Protein AF-A0A315Z750-F1 (afdb_monomer_lite)

Radius of gyration: 16.14 Å; chains: 1; bounding box: 36×29×49 Å

pLDDT: mean 88.51, std 13.02, range [38.38, 98.06]

Secondary structure (DSSP, 8-state):
---PPPPPTTPPPPTTSHHHHHHHHHHHHHHHHHHH---HHHHHHHHHHHHHHHHHTT-HHHHHHHHHHT-PPBTTB-----HHHHHHHHHHHHHHHHHHHHHHHHHHHHHHHHH--

Foldseek 3Di:
DPPDDDADQLAADDAQDPVLVVLLVQLVVLLVVLVPDDDLQSLLVSLQSNLSSCSNLVNNVLSVLSNVLQPDQDVNGGPDNDPVSSVVSSVSSVVVSVVSVVSNVVVNVVVVVVVVD

Sequence (117 aa):
MNRQRKNYPGDLRIAGTKDYGLILGNLMNYRNQLIRETDEQKVGDLFLKVSEKLKELGFQRASDATKRKAGRRKLGKFQDITLKKKEEVIDSAAKYWHQGKEKHELAKKSLKEAVSK

Structure (mmCIF, N/CA/C/O backbone):
data_AF-A0A315Z750-F1
#
_entry.id   AF-A0A315Z750-F1
#
loop_
_atom_site.group_PDB
_atom_site.id
_atom_site.type_symbol
_atom_site.label_atom_id
_atom_site.label_alt_id
_atom_site.label_comp_id
_atom_site.label_asym_id
_atom_site.label_entity_id
_atom_site.label_seq_id
_atom_site.pdbx_PDB_ins_code
_atom_site.Cartn_x
_atom_site.Cartn_y
_atom_site.Cartn_z
_atom_site.occupancy
_atom_site.B_iso_or_equiv
_atom_site.auth_seq_id
_atom_site.auth_comp_id
_atom_site.auth_asym_id
_atom_site.auth_atom_id
_atom_site.pdbx_PDB_model_num
ATOM 1 N N . MET A 1 1 ? 2.463 -19.643 -30.781 1.00 38.38 1 MET A N 1
ATOM 2 C CA . MET A 1 1 ? 1.600 -18.658 -30.082 1.00 38.38 1 MET A CA 1
ATOM 3 C C . MET A 1 1 ? 1.603 -18.956 -28.586 1.00 38.38 1 MET A C 1
ATOM 5 O O . MET A 1 1 ? 0.850 -19.814 -28.144 1.00 38.38 1 MET A O 1
ATOM 9 N N . ASN A 1 2 ? 2.447 -18.283 -27.799 1.00 40.53 2 ASN A N 1
ATOM 10 C CA . ASN A 1 2 ? 2.346 -18.361 -26.339 1.00 40.53 2 ASN A CA 1
ATOM 11 C C . ASN A 1 2 ? 1.198 -17.450 -25.894 1.00 40.53 2 ASN A C 1
ATOM 13 O O . ASN A 1 2 ? 1.336 -16.228 -25.906 1.00 40.53 2 ASN A O 1
ATOM 17 N N . ARG A 1 3 ? 0.047 -18.033 -25.539 1.00 47.16 3 ARG A N 1
ATOM 18 C CA . ARG A 1 3 ? -1.027 -17.297 -24.859 1.00 47.16 3 ARG A CA 1
ATOM 19 C C . ARG A 1 3 ? -0.455 -16.790 -23.533 1.00 47.16 3 ARG A C 1
ATOM 21 O O . ARG A 1 3 ? -0.243 -17.586 -22.620 1.00 47.16 3 ARG A O 1
ATOM 28 N N . GLN A 1 4 ? -0.163 -15.490 -23.445 1.00 53.16 4 GLN A N 1
ATOM 29 C CA . GLN A 1 4 ? 0.193 -14.844 -22.181 1.00 53.16 4 GLN A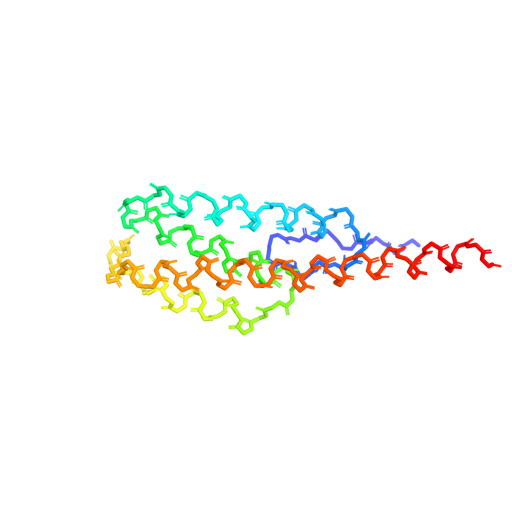 CA 1
ATOM 30 C C . GLN A 1 4 ? -0.899 -15.191 -21.160 1.00 53.16 4 GLN A C 1
ATOM 32 O O . GLN A 1 4 ? -2.086 -14.995 -21.432 1.00 53.16 4 GLN A O 1
ATOM 37 N N . ARG A 1 5 ? -0.515 -15.797 -20.028 1.00 54.91 5 ARG A N 1
ATOM 38 C CA . ARG A 1 5 ? -1.462 -16.142 -18.958 1.00 54.91 5 ARG A CA 1
ATOM 39 C C . ARG A 1 5 ? -2.225 -14.875 -18.559 1.00 54.91 5 ARG A C 1
ATOM 41 O O . ARG A 1 5 ? -1.626 -13.811 -18.429 1.00 54.91 5 ARG A O 1
ATOM 48 N N . LYS A 1 6 ? -3.546 -14.986 -18.380 1.00 61.47 6 LYS A N 1
ATOM 49 C CA . LYS A 1 6 ? -4.345 -13.896 -17.805 1.00 61.47 6 LYS A CA 1
ATOM 50 C C . LYS A 1 6 ? -3.817 -13.634 -16.392 1.00 61.47 6 LYS A C 1
ATOM 52 O O . LYS A 1 6 ? -3.777 -14.564 -15.596 1.00 61.47 6 LYS A O 1
ATOM 57 N N . ASN A 1 7 ? -3.403 -12.403 -16.108 1.00 64.69 7 ASN A N 1
ATOM 58 C CA . ASN A 1 7 ? -2.964 -12.011 -14.771 1.00 64.69 7 ASN A CA 1
ATOM 59 C C . ASN A 1 7 ? -4.189 -11.834 -13.860 1.00 64.69 7 ASN A C 1
ATOM 61 O O . ASN A 1 7 ? -5.003 -10.932 -14.091 1.00 64.69 7 ASN A O 1
ATOM 65 N N . TYR A 1 8 ? -4.303 -12.650 -12.819 1.00 64.62 8 TYR A N 1
ATOM 66 C CA . TYR A 1 8 ? -5.366 -12.579 -11.821 1.00 64.62 8 TYR A CA 1
ATOM 67 C C . TYR A 1 8 ? -5.069 -11.502 -10.754 1.00 64.62 8 TYR A C 1
ATOM 69 O O . TYR A 1 8 ? -3.936 -11.015 -10.640 1.00 64.62 8 TYR A O 1
ATOM 77 N N . PRO A 1 9 ? -6.082 -11.042 -9.994 1.00 65.44 9 PRO A N 1
ATOM 78 C CA . PRO A 1 9 ? -5.857 -10.182 -8.831 1.00 65.44 9 PRO A CA 1
ATOM 79 C C . PRO A 1 9 ? -4.874 -10.831 -7.845 1.00 65.44 9 PRO A C 1
ATOM 81 O O . PRO A 1 9 ? -4.961 -12.028 -7.574 1.00 65.44 9 PRO A O 1
ATOM 84 N N . GLY A 1 10 ? -3.911 -10.060 -7.346 1.00 65.69 10 GLY A N 1
ATOM 85 C CA . GLY A 1 10 ? -2.842 -10.550 -6.473 1.00 65.69 10 GLY A CA 1
ATOM 86 C C . GLY A 1 10 ? -1.620 -11.145 -7.186 1.00 65.69 10 GLY A C 1
ATOM 87 O O . GLY A 1 10 ? -0.632 -11.442 -6.504 1.00 65.69 10 GLY A O 1
ATOM 88 N N . ASP A 1 11 ? -1.652 -11.295 -8.516 1.00 79.38 11 ASP A N 1
ATOM 89 C CA . ASP A 1 11 ? -0.499 -11.750 -9.300 1.00 79.38 11 ASP A CA 1
ATOM 90 C C . ASP A 1 11 ? 0.551 -10.649 -9.462 1.00 79.38 11 ASP A C 1
ATOM 92 O O . ASP A 1 11 ? 0.238 -9.469 -9.656 1.00 79.38 11 ASP A O 1
ATOM 96 N N . LEU A 1 12 ? 1.818 -11.066 -9.436 1.00 84.06 12 LEU A N 1
ATOM 97 C CA . LEU A 1 12 ? 2.957 -10.184 -9.648 1.00 84.06 12 LEU A CA 1
ATOM 98 C C . LEU A 1 12 ? 2.877 -9.529 -11.033 1.00 84.06 12 LEU A C 1
ATOM 100 O O . LEU A 1 12 ? 2.789 -10.203 -12.059 1.00 84.06 12 LEU A O 1
ATOM 104 N N . ARG A 1 13 ? 2.951 -8.201 -11.066 1.00 87.31 13 ARG A N 1
ATOM 105 C CA . ARG A 1 13 ? 2.944 -7.401 -12.287 1.00 87.31 13 ARG A CA 1
ATOM 106 C C . ARG A 1 13 ? 4.363 -7.073 -12.712 1.00 87.31 13 ARG A C 1
ATOM 108 O O . ARG A 1 13 ? 5.250 -6.828 -11.898 1.00 87.31 13 ARG A O 1
ATOM 115 N N . ILE A 1 14 ? 4.554 -7.019 -14.022 1.00 88.31 14 ILE A N 1
ATOM 116 C CA . ILE A 1 14 ? 5.853 -6.745 -14.631 1.00 88.31 14 ILE A CA 1
ATOM 117 C C . ILE A 1 14 ? 6.040 -5.231 -14.736 1.00 88.31 14 ILE A C 1
ATOM 119 O O . ILE A 1 14 ? 5.200 -4.536 -15.314 1.00 88.31 14 ILE A O 1
ATOM 123 N N . ALA A 1 15 ? 7.140 -4.714 -14.189 1.00 90.75 15 ALA A N 1
ATOM 124 C CA . ALA A 1 15 ? 7.495 -3.302 -14.305 1.00 90.75 15 ALA A CA 1
ATOM 125 C C . ALA A 1 15 ? 7.587 -2.862 -15.780 1.00 90.75 15 ALA A C 1
ATOM 127 O O . ALA A 1 15 ? 7.880 -3.653 -16.670 1.00 90.75 15 ALA A O 1
ATOM 128 N N . GLY A 1 16 ? 7.286 -1.593 -16.050 1.00 87.25 16 GLY A N 1
ATOM 129 C CA . GLY A 1 16 ? 7.220 -1.044 -17.408 1.00 87.25 16 GLY A CA 1
ATOM 130 C C . GLY A 1 16 ? 5.916 -1.300 -18.176 1.00 87.25 16 GLY A C 1
ATOM 131 O O . GLY A 1 16 ? 5.650 -0.614 -19.160 1.00 87.25 16 GLY A O 1
ATOM 132 N N . THR A 1 17 ? 5.050 -2.204 -17.707 1.00 89.94 17 THR A N 1
ATOM 133 C CA . THR A 1 17 ? 3.741 -2.472 -18.334 1.00 89.94 17 THR A CA 1
ATOM 134 C C . THR A 1 17 ? 2.640 -1.514 -17.864 1.00 89.94 17 THR A C 1
ATOM 136 O O . THR A 1 17 ? 2.692 -0.979 -16.753 1.00 89.94 17 THR A O 1
ATOM 139 N N . LYS A 1 18 ? 1.591 -1.332 -18.681 1.00 88.94 18 LYS A N 1
ATOM 140 C CA . LYS A 1 18 ? 0.409 -0.522 -18.321 1.00 88.94 18 LYS A CA 1
ATOM 141 C C . LYS A 1 18 ? -0.255 -1.011 -17.027 1.00 88.94 18 LYS A C 1
ATOM 143 O O . LYS A 1 18 ? -0.593 -0.192 -16.176 1.00 88.94 18 LYS A O 1
ATOM 148 N N . ASP A 1 19 ? -0.379 -2.327 -16.864 1.00 90.00 19 ASP A N 1
ATOM 149 C CA . ASP A 1 19 ? -0.946 -2.955 -15.666 1.00 90.00 19 ASP A CA 1
ATOM 150 C C . ASP A 1 19 ? -0.201 -2.539 -14.398 1.00 90.00 19 ASP A C 1
ATOM 152 O O . ASP A 1 19 ? -0.821 -2.149 -13.414 1.00 90.00 19 ASP A O 1
ATOM 156 N N . TYR A 1 20 ? 1.133 -2.561 -14.423 1.00 92.94 20 TYR A N 1
ATOM 157 C CA . TYR A 1 20 ? 1.941 -2.139 -13.279 1.00 92.94 20 TYR A CA 1
ATOM 158 C C . TYR A 1 20 ? 1.688 -0.668 -12.916 1.00 92.94 20 TYR A C 1
ATOM 160 O O . TYR A 1 20 ? 1.559 -0.327 -11.740 1.00 92.94 20 TYR A O 1
ATOM 168 N N . GLY A 1 21 ? 1.557 0.203 -13.923 1.00 92.62 21 GLY A N 1
ATOM 169 C CA . GLY A 1 21 ? 1.174 1.604 -13.723 1.00 92.62 21 GLY A CA 1
ATOM 170 C C . GLY A 1 21 ? -0.207 1.755 -13.076 1.00 92.62 21 GLY A C 1
ATOM 171 O O . GLY A 1 21 ? -0.375 2.571 -12.169 1.00 92.62 21 GLY A O 1
ATOM 172 N N . LEU A 1 22 ? -1.177 0.929 -13.479 1.00 94.62 22 LEU A N 1
ATOM 173 C CA . LEU A 1 22 ? -2.510 0.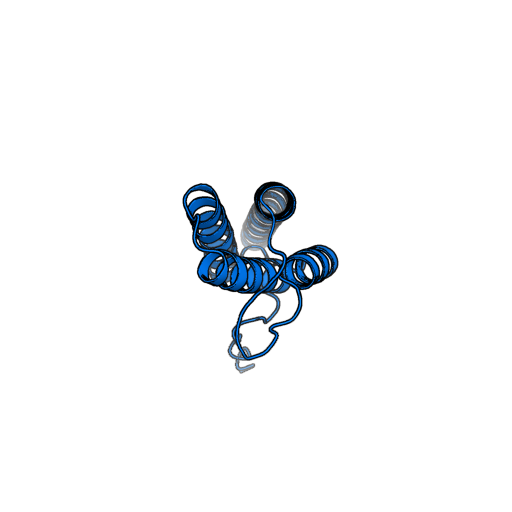899 -12.874 1.00 94.62 22 LEU A CA 1
ATOM 174 C C . LEU A 1 22 ? -2.459 0.465 -11.401 1.00 94.62 22 LEU A C 1
ATOM 176 O O . LEU A 1 22 ? -3.112 1.079 -10.558 1.00 94.62 22 LEU A O 1
ATOM 180 N N . ILE A 1 23 ? -1.655 -0.550 -11.070 1.00 95.31 23 ILE A N 1
ATOM 181 C CA . ILE A 1 23 ? -1.489 -1.015 -9.685 1.00 95.31 23 ILE A CA 1
ATOM 182 C C . ILE A 1 23 ? -0.862 0.071 -8.803 1.00 95.31 23 ILE A C 1
ATOM 184 O O . ILE A 1 23 ? -1.340 0.292 -7.689 1.00 95.31 23 ILE A O 1
ATOM 188 N N . LEU A 1 24 ? 0.133 0.811 -9.305 1.00 96.31 24 LEU A N 1
ATOM 189 C CA . LEU A 1 24 ? 0.678 1.983 -8.609 1.00 96.31 24 LEU A CA 1
ATOM 190 C C . LEU A 1 24 ? -0.393 3.054 -8.353 1.00 96.31 24 LEU A C 1
ATOM 192 O O . LEU A 1 24 ? -0.447 3.619 -7.260 1.00 96.31 24 LEU A O 1
ATOM 196 N N . GLY A 1 25 ? -1.253 3.329 -9.339 1.00 96.75 25 GLY A N 1
ATOM 197 C CA . GLY A 1 25 ? -2.368 4.267 -9.185 1.00 96.75 25 GLY A CA 1
ATOM 198 C C . GLY A 1 25 ? -3.361 3.822 -8.108 1.00 96.75 25 GLY A C 1
ATOM 199 O O . GLY A 1 25 ? -3.724 4.606 -7.230 1.00 96.75 25 GLY A O 1
ATOM 200 N N . ASN A 1 26 ? -3.736 2.542 -8.117 1.00 97.44 26 ASN A N 1
ATOM 201 C CA . ASN A 1 26 ? -4.635 1.960 -7.120 1.00 97.44 26 ASN A CA 1
ATOM 202 C C . ASN A 1 26 ? -4.043 2.001 -5.705 1.00 97.44 26 ASN A C 1
ATOM 204 O O . ASN A 1 26 ? -4.758 2.336 -4.762 1.00 97.44 26 ASN A O 1
ATOM 208 N N . LEU A 1 27 ? -2.742 1.722 -5.553 1.00 97.69 27 LEU A N 1
ATOM 209 C CA . LEU A 1 27 ? -2.051 1.815 -4.265 1.00 97.69 27 LEU A CA 1
ATOM 210 C C . LEU A 1 27 ? -2.192 3.220 -3.656 1.00 97.69 27 LEU A C 1
ATOM 212 O O . LEU A 1 27 ? -2.555 3.347 -2.485 1.00 97.69 27 LEU A O 1
ATOM 216 N N . MET A 1 28 ? -1.976 4.270 -4.453 1.00 97.69 28 MET A N 1
ATOM 217 C CA . MET A 1 28 ? -2.124 5.652 -3.980 1.00 97.69 28 MET A CA 1
ATOM 218 C C . MET A 1 28 ? -3.572 6.040 -3.714 1.00 97.69 28 MET A C 1
ATOM 220 O O . MET A 1 28 ? -3.838 6.758 -2.751 1.00 97.69 28 MET A O 1
ATOM 224 N N . ASN A 1 29 ? -4.514 5.545 -4.517 1.00 98.00 29 ASN A N 1
ATOM 225 C CA . ASN A 1 29 ? -5.934 5.766 -4.271 1.00 98.00 29 ASN A CA 1
ATOM 226 C C . ASN A 1 29 ? -6.341 5.213 -2.893 1.00 98.00 29 ASN A C 1
ATOM 228 O O . ASN A 1 29 ? -6.894 5.946 -2.074 1.00 98.00 29 ASN A O 1
ATOM 232 N N . TYR A 1 30 ? -5.985 3.964 -2.580 1.00 98.06 30 TYR A N 1
ATOM 233 C CA . TYR A 1 30 ? -6.299 3.374 -1.274 1.00 98.06 30 TYR A CA 1
ATOM 234 C C . TYR A 1 30 ? -5.560 4.055 -0.120 1.00 98.06 30 TYR A C 1
ATOM 236 O O . TYR A 1 30 ? -6.154 4.268 0.934 1.00 98.06 30 TYR A O 1
ATOM 244 N N . ARG A 1 31 ? -4.305 4.477 -0.316 1.00 97.19 31 ARG A N 1
ATOM 245 C CA . ARG A 1 31 ? -3.575 5.296 0.664 1.00 97.19 31 ARG A CA 1
ATOM 246 C C . ARG A 1 31 ? -4.294 6.618 0.954 1.00 97.19 31 ARG A C 1
ATOM 248 O O . ARG A 1 31 ? -4.376 7.033 2.106 1.00 97.19 31 ARG A O 1
ATOM 255 N N . ASN A 1 32 ? -4.828 7.283 -0.067 1.00 97.69 32 ASN A N 1
ATOM 256 C CA . ASN A 1 32 ? -5.553 8.545 0.101 1.00 97.69 32 ASN A CA 1
ATOM 257 C C . ASN A 1 32 ? -6.933 8.348 0.743 1.00 97.69 32 ASN A C 1
ATOM 259 O O . ASN A 1 32 ? -7.354 9.189 1.536 1.00 97.69 32 ASN A O 1
ATOM 263 N N . GLN A 1 33 ? -7.611 7.236 0.450 1.00 97.62 33 GLN A N 1
ATOM 264 C CA . GLN A 1 33 ? -8.829 6.838 1.163 1.00 97.62 33 GLN A CA 1
ATOM 265 C C . GLN A 1 33 ? -8.532 6.583 2.640 1.00 97.62 33 GLN A C 1
ATOM 267 O O . GLN A 1 33 ? -9.253 7.098 3.490 1.00 97.62 33 GLN A O 1
ATOM 272 N N . LEU A 1 34 ? -7.427 5.889 2.947 1.00 96.69 34 LEU A N 1
ATOM 273 C CA . LEU A 1 34 ? -7.003 5.659 4.325 1.00 96.69 34 LEU A CA 1
ATOM 274 C C . LEU A 1 34 ? -6.893 6.969 5.093 1.00 96.69 34 LEU A C 1
ATOM 276 O O . LEU A 1 34 ? -7.481 7.053 6.156 1.00 96.69 34 LEU A O 1
ATOM 280 N N . ILE A 1 35 ? -6.245 8.012 4.564 1.00 96.06 35 ILE A N 1
ATOM 281 C CA . ILE A 1 35 ? -6.121 9.305 5.270 1.00 96.06 35 ILE A CA 1
ATOM 282 C C . ILE A 1 35 ? -7.459 9.790 5.838 1.00 96.06 35 ILE A C 1
ATOM 284 O O . ILE A 1 35 ? -7.520 10.186 7.000 1.00 96.06 35 ILE A O 1
ATOM 288 N N . ARG A 1 36 ? -8.523 9.711 5.038 1.00 95.12 36 ARG A N 1
ATOM 289 C CA . ARG A 1 36 ? -9.833 10.291 5.356 1.00 95.12 36 ARG A CA 1
ATOM 290 C C . ARG A 1 36 ? -10.743 9.349 6.141 1.00 95.12 36 ARG A C 1
ATOM 292 O O . ARG A 1 36 ? -11.672 9.820 6.781 1.00 95.12 36 ARG A O 1
ATOM 299 N N . GLU A 1 37 ? -10.494 8.046 6.077 1.00 96.06 37 GLU A N 1
ATOM 300 C CA . GLU A 1 37 ? -11.379 7.045 6.667 1.00 96.06 37 GLU A CA 1
ATOM 301 C C . GLU A 1 37 ? -11.205 6.951 8.187 1.00 96.06 37 GLU A C 1
ATOM 303 O O . GLU A 1 37 ? -10.083 6.875 8.695 1.00 96.06 37 GLU A O 1
ATOM 308 N N . THR A 1 38 ? -12.316 6.930 8.911 1.00 91.62 38 THR A N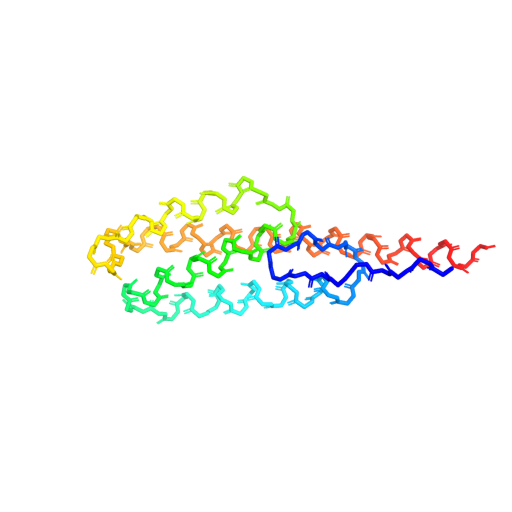 1
ATOM 309 C CA . THR A 1 38 ? -12.355 6.814 10.376 1.00 91.62 38 THR A CA 1
ATOM 310 C C . THR A 1 38 ? -13.045 5.535 10.834 1.00 91.62 38 THR A C 1
ATOM 312 O O . THR A 1 38 ? -12.797 5.098 11.956 1.00 91.62 38 THR A O 1
ATOM 315 N N . ASP A 1 39 ? -13.852 4.900 9.978 1.00 92.94 39 ASP A N 1
ATOM 316 C CA . ASP A 1 39 ? -14.506 3.635 10.293 1.00 92.94 39 ASP A CA 1
ATOM 317 C C . ASP A 1 39 ? -13.501 2.477 10.312 1.00 92.94 39 ASP A C 1
ATOM 319 O O . ASP A 1 39 ? -12.836 2.173 9.319 1.00 92.94 39 ASP A O 1
ATOM 323 N N . GLU A 1 40 ? -13.423 1.793 11.452 1.00 90.44 40 GLU A N 1
ATOM 324 C CA . GLU A 1 40 ? -12.441 0.736 11.689 1.00 90.44 40 GLU A CA 1
ATOM 325 C C . GLU A 1 40 ? -12.553 -0.411 10.672 1.00 90.44 40 GLU A C 1
ATOM 327 O O . GLU A 1 40 ? -11.541 -0.942 10.205 1.00 90.44 40 GLU A O 1
ATOM 332 N N . GLN A 1 41 ? -13.776 -0.776 10.276 1.00 92.44 41 GLN A N 1
ATOM 333 C CA . GLN A 1 41 ? -13.996 -1.888 9.353 1.00 92.44 41 GLN A CA 1
ATOM 334 C C . GLN A 1 41 ? -13.506 -1.541 7.951 1.00 92.44 41 GLN A C 1
ATOM 336 O O . GLN A 1 41 ? -12.775 -2.321 7.332 1.00 92.44 41 GLN A O 1
ATOM 341 N N . LYS A 1 42 ? -13.832 -0.337 7.480 1.00 94.00 42 LYS A N 1
ATOM 342 C CA . LYS A 1 42 ? -13.347 0.175 6.199 1.00 94.00 42 LYS A CA 1
ATOM 343 C C . LYS A 1 42 ? -11.835 0.356 6.197 1.00 94.00 42 LYS A C 1
ATOM 345 O O . LYS A 1 42 ? -11.203 0.030 5.191 1.00 94.00 42 LYS A O 1
ATOM 350 N N . VAL A 1 43 ? -11.229 0.806 7.300 1.00 95.31 43 VAL A N 1
ATOM 351 C CA . VAL A 1 43 ? -9.762 0.865 7.420 1.00 95.31 43 VAL A CA 1
ATOM 352 C C . VAL A 1 43 ? -9.155 -0.534 7.278 1.00 95.31 43 VAL A C 1
ATOM 354 O O . VAL A 1 43 ? -8.193 -0.703 6.526 1.00 95.31 43 VAL A O 1
ATOM 357 N N . GLY A 1 44 ? -9.733 -1.546 7.926 1.00 94.44 44 GLY A N 1
ATOM 358 C CA . GLY A 1 44 ? -9.290 -2.936 7.794 1.00 94.44 44 GLY A CA 1
ATOM 359 C C . GLY A 1 44 ? -9.378 -3.459 6.361 1.00 94.44 44 GLY A C 1
ATOM 360 O O . GLY A 1 44 ? -8.412 -4.032 5.847 1.00 94.44 44 GLY A O 1
ATOM 361 N N . ASP A 1 45 ? -10.484 -3.196 5.667 1.00 95.06 45 ASP A N 1
ATOM 362 C CA . ASP A 1 45 ? -10.639 -3.559 4.254 1.00 95.06 45 ASP A CA 1
ATOM 363 C C . ASP A 1 45 ? -9.641 -2.825 3.351 1.00 95.06 45 ASP A C 1
ATOM 365 O O . ASP A 1 45 ? -9.075 -3.415 2.424 1.00 95.06 45 ASP A O 1
ATOM 369 N N 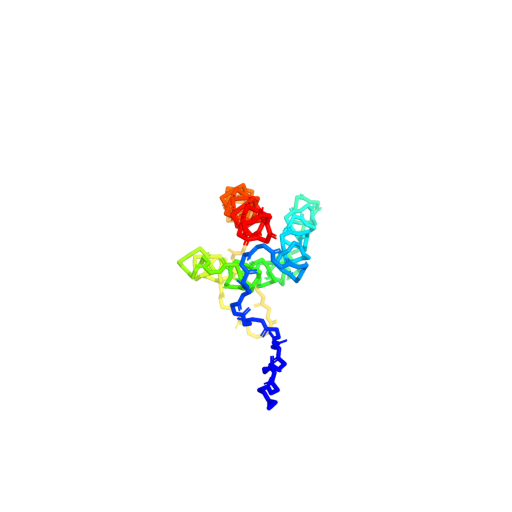. LEU A 1 46 ? -9.374 -1.549 3.629 1.00 97.06 46 LEU A N 1
ATOM 370 C CA . LEU A 1 46 ? -8.366 -0.773 2.916 1.00 97.06 46 LEU A CA 1
ATOM 371 C C . LEU A 1 46 ? -6.954 -1.316 3.155 1.00 97.06 46 LEU A C 1
ATOM 373 O O . LEU A 1 46 ? -6.180 -1.384 2.202 1.00 97.06 46 LEU A O 1
ATOM 377 N N . PHE A 1 47 ? -6.612 -1.771 4.363 1.00 96.94 47 PHE A N 1
ATOM 378 C CA . PHE A 1 47 ? -5.323 -2.430 4.605 1.00 96.94 47 PHE A CA 1
ATOM 379 C C . PHE A 1 47 ? -5.177 -3.694 3.759 1.00 96.94 47 PHE A C 1
ATOM 381 O O . PHE A 1 47 ? -4.112 -3.917 3.180 1.00 96.94 47 PHE A O 1
ATOM 388 N N . LEU A 1 48 ? -6.230 -4.508 3.638 1.00 95.62 48 LEU A N 1
ATOM 389 C CA . LEU A 1 48 ? -6.191 -5.696 2.784 1.00 95.62 48 LEU A CA 1
ATOM 390 C C . LEU A 1 48 ? -5.962 -5.316 1.317 1.00 95.62 48 LEU A C 1
ATOM 392 O O . LEU A 1 48 ? -5.060 -5.873 0.688 1.00 95.62 48 LEU A O 1
ATOM 396 N N . LYS A 1 49 ? -6.680 -4.311 0.806 1.00 96.69 49 LYS A N 1
ATOM 397 C CA . LYS A 1 49 ? -6.483 -3.788 -0.558 1.00 96.69 49 LYS A CA 1
ATOM 398 C C . LYS A 1 49 ? -5.062 -3.262 -0.772 1.00 96.69 49 LYS A C 1
ATOM 400 O O . LYS A 1 49 ? -4.426 -3.605 -1.765 1.00 96.69 49 LYS A O 1
ATOM 405 N N . VAL A 1 50 ? -4.518 -2.485 0.168 1.00 97.75 50 VAL A N 1
ATOM 406 C CA . VAL A 1 50 ? -3.124 -2.009 0.117 1.00 97.75 50 VAL A CA 1
ATOM 407 C C . VAL A 1 50 ? -2.149 -3.187 0.111 1.00 97.75 50 VAL A C 1
ATOM 409 O O . VAL A 1 50 ? -1.219 -3.205 -0.695 1.00 97.75 50 VAL A O 1
ATOM 412 N N . SER A 1 51 ? -2.364 -4.193 0.962 1.00 96.94 51 SER A N 1
ATOM 413 C CA . SER A 1 51 ? -1.500 -5.377 1.018 1.00 96.94 51 SER A CA 1
ATOM 414 C C . SER A 1 51 ? -1.488 -6.145 -0.306 1.00 96.94 51 SER A C 1
ATOM 416 O O . SER A 1 51 ? -0.426 -6.572 -0.759 1.00 96.94 51 SER A O 1
ATOM 418 N N . GLU A 1 52 ? -2.636 -6.260 -0.972 1.00 96.38 52 GLU A N 1
ATOM 419 C CA . GLU A 1 52 ? -2.752 -6.892 -2.284 1.00 96.38 52 GLU A CA 1
ATOM 420 C C . GLU A 1 52 ? -1.959 -6.118 -3.341 1.00 96.38 52 GLU A C 1
ATOM 422 O O . GLU A 1 52 ? -1.153 -6.713 -4.052 1.00 96.38 52 GLU A O 1
ATOM 427 N N . LYS A 1 53 ? -2.088 -4.784 -3.394 1.00 97.19 53 LYS A N 1
ATOM 428 C CA . LYS A 1 53 ? -1.339 -3.965 -4.366 1.00 97.19 53 LYS A CA 1
ATOM 429 C C . LYS A 1 53 ? 0.164 -3.989 -4.111 1.00 97.19 53 LYS A C 1
ATOM 431 O O . LYS A 1 53 ? 0.939 -4.072 -5.057 1.00 97.19 53 LYS A O 1
ATOM 436 N N . LEU A 1 54 ? 0.598 -4.018 -2.852 1.00 97.31 54 LEU A N 1
ATOM 437 C CA . LEU A 1 54 ? 2.013 -4.210 -2.521 1.00 97.31 54 LEU A CA 1
ATOM 438 C C . LEU A 1 54 ? 2.534 -5.571 -3.004 1.00 97.31 54 LEU A C 1
ATOM 440 O O . LEU A 1 54 ? 3.649 -5.643 -3.517 1.00 97.31 54 LEU A O 1
ATOM 444 N N . LYS A 1 55 ? 1.730 -6.63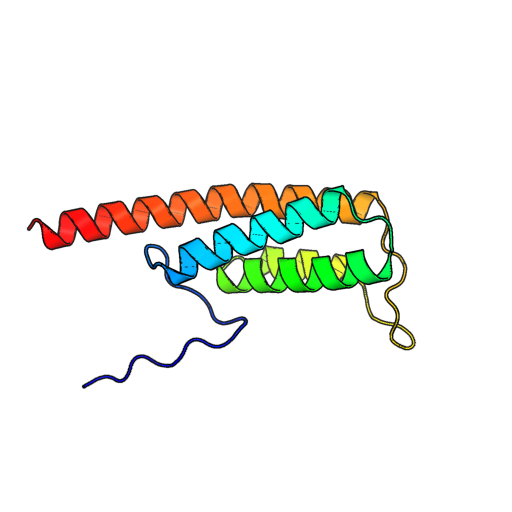5 -2.888 1.00 96.31 55 LYS A N 1
ATOM 445 C CA . LYS A 1 55 ? 2.079 -7.967 -3.401 1.00 96.31 55 LYS A CA 1
ATOM 446 C C . LYS A 1 55 ? 2.172 -7.979 -4.927 1.00 96.31 55 LYS A C 1
ATOM 448 O O . LYS A 1 55 ? 3.165 -8.465 -5.460 1.00 96.31 55 LYS A O 1
ATOM 453 N N . GLU A 1 56 ? 1.191 -7.398 -5.615 1.00 95.38 56 GLU A N 1
ATOM 454 C CA . GLU A 1 56 ? 1.170 -7.276 -7.080 1.00 95.38 56 GLU A CA 1
ATOM 455 C C . GLU A 1 56 ? 2.384 -6.493 -7.612 1.00 95.38 56 GLU A C 1
ATOM 457 O O . GLU A 1 56 ? 2.860 -6.767 -8.707 1.00 95.38 56 GLU A O 1
ATOM 462 N N . LEU A 1 57 ? 2.939 -5.556 -6.838 1.00 94.75 57 LEU A N 1
ATOM 463 C CA . LEU A 1 57 ? 4.169 -4.822 -7.180 1.00 94.75 57 LEU A CA 1
ATOM 464 C C . LEU A 1 57 ? 5.466 -5.558 -6.782 1.00 94.75 57 LEU A C 1
ATOM 466 O O . LEU A 1 57 ? 6.565 -5.048 -7.007 1.00 94.75 57 LEU A O 1
ATOM 470 N N . GLY A 1 58 ? 5.366 -6.739 -6.168 1.00 94.31 58 GLY A N 1
ATOM 471 C CA . GLY A 1 58 ? 6.510 -7.553 -5.744 1.00 94.31 58 GLY A CA 1
ATOM 472 C C . GLY A 1 58 ? 7.083 -7.206 -4.372 1.00 94.31 58 GLY A C 1
ATOM 473 O O . GLY A 1 58 ? 8.151 -7.695 -4.006 1.00 94.31 58 GLY A O 1
ATOM 474 N N . PHE A 1 59 ? 6.390 -6.399 -3.572 1.00 96.31 59 PHE A N 1
ATOM 475 C CA . PHE A 1 59 ? 6.805 -6.030 -2.218 1.00 96.31 59 PHE A CA 1
ATOM 476 C C . PHE A 1 59 ? 6.195 -6.970 -1.168 1.00 96.31 59 PHE A C 1
ATOM 478 O O . PHE A 1 59 ? 5.464 -6.541 -0.274 1.00 96.31 59 PHE A O 1
ATOM 485 N N . GLN A 1 60 ? 6.518 -8.266 -1.252 1.00 95.50 60 GLN A N 1
ATOM 486 C CA . GLN A 1 60 ? 5.917 -9.316 -0.413 1.00 95.50 60 GLN A CA 1
ATOM 487 C C . GLN A 1 60 ? 6.025 -9.024 1.095 1.00 95.50 60 GLN A C 1
ATOM 489 O O . GLN A 1 60 ? 5.023 -9.042 1.803 1.00 95.50 60 GLN A O 1
ATOM 494 N N . ARG A 1 61 ? 7.212 -8.640 1.586 1.00 96.38 61 ARG A N 1
ATOM 495 C CA . ARG A 1 61 ? 7.407 -8.310 3.014 1.00 96.38 61 ARG A CA 1
ATOM 496 C C . ARG A 1 61 ? 6.521 -7.150 3.483 1.00 96.38 61 ARG A C 1
ATOM 498 O O . ARG A 1 61 ? 6.021 -7.174 4.606 1.00 96.38 61 ARG A O 1
ATOM 505 N N . ALA A 1 62 ? 6.330 -6.143 2.630 1.00 96.81 62 ALA A N 1
ATOM 506 C CA . ALA A 1 62 ? 5.477 -4.997 2.925 1.00 96.81 62 ALA A CA 1
ATOM 507 C C . ALA A 1 62 ? 3.995 -5.394 2.930 1.00 96.81 62 ALA A C 1
ATOM 509 O O . ALA A 1 62 ? 3.258 -4.997 3.829 1.00 96.81 62 ALA A O 1
ATOM 510 N 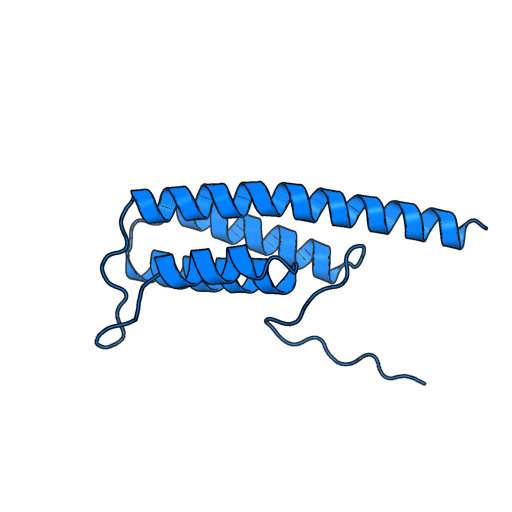N . SER A 1 63 ? 3.585 -6.231 1.972 1.00 96.81 63 SER A N 1
ATOM 511 C CA . SER A 1 63 ? 2.250 -6.834 1.929 1.00 96.81 63 SER A CA 1
ATOM 512 C C . SER A 1 63 ? 1.926 -7.567 3.233 1.00 96.81 63 SER A C 1
ATOM 514 O O . SER A 1 63 ? 0.938 -7.247 3.898 1.00 96.81 63 SER A O 1
ATOM 516 N N . ASP A 1 64 ? 2.807 -8.467 3.671 1.00 95.81 64 ASP A N 1
ATOM 517 C CA . ASP A 1 64 ? 2.608 -9.259 4.888 1.00 95.81 64 ASP A CA 1
ATOM 518 C C . ASP A 1 64 ? 2.597 -8.391 6.152 1.00 95.81 64 ASP A C 1
ATOM 520 O O . ASP A 1 64 ? 1.836 -8.639 7.091 1.00 95.81 64 ASP A O 1
ATOM 524 N N . ALA A 1 65 ? 3.420 -7.340 6.193 1.00 96.00 65 ALA A N 1
ATOM 525 C CA . ALA A 1 65 ? 3.408 -6.371 7.282 1.00 96.00 65 ALA A CA 1
ATOM 526 C C . ALA A 1 65 ? 2.077 -5.604 7.353 1.00 96.00 65 ALA A C 1
ATOM 528 O O . ALA A 1 65 ? 1.510 -5.487 8.439 1.00 96.00 65 ALA A O 1
ATOM 529 N N . THR A 1 66 ? 1.554 -5.130 6.220 1.00 96.06 66 THR A N 1
ATOM 530 C CA . THR A 1 66 ? 0.254 -4.445 6.151 1.00 96.06 66 THR A CA 1
ATOM 531 C C . THR A 1 66 ? -0.889 -5.382 6.534 1.00 96.06 66 THR A C 1
ATOM 533 O O . THR A 1 66 ? -1.744 -5.017 7.340 1.00 96.06 66 THR A O 1
ATOM 536 N N . LYS A 1 67 ? -0.878 -6.627 6.045 1.00 93.88 67 LYS A N 1
ATOM 537 C CA . LYS A 1 67 ? -1.901 -7.626 6.379 1.00 93.88 67 LYS A CA 1
ATOM 538 C C . LYS A 1 67 ? -1.923 -7.949 7.874 1.00 93.88 67 LYS A C 1
ATOM 540 O O . LYS A 1 67 ? -2.994 -8.033 8.462 1.00 93.88 67 LYS A O 1
ATOM 545 N N . ARG A 1 68 ? -0.754 -8.069 8.515 1.00 92.00 68 ARG A N 1
ATOM 546 C CA . ARG A 1 68 ? -0.665 -8.270 9.974 1.00 92.00 68 ARG A CA 1
ATOM 547 C C . ARG A 1 68 ? -1.226 -7.091 10.765 1.00 92.00 68 ARG A C 1
ATOM 549 O O . ARG A 1 68 ? -1.845 -7.311 11.801 1.00 92.00 68 ARG A O 1
ATOM 556 N N . LYS A 1 69 ? -1.052 -5.859 10.278 1.00 92.56 69 LYS A N 1
ATOM 557 C CA . LYS A 1 69 ? -1.615 -4.660 10.918 1.00 92.56 69 LYS A CA 1
ATOM 558 C C . LYS A 1 69 ? -3.136 -4.608 10.859 1.00 92.56 69 LYS A C 1
ATOM 560 O O . LYS A 1 69 ? -3.731 -4.091 11.795 1.00 92.56 69 LYS A O 1
ATOM 565 N N . ALA A 1 70 ? -3.745 -5.177 9.817 1.00 88.06 70 ALA A N 1
ATOM 566 C CA . ALA A 1 70 ? -5.203 -5.290 9.726 1.00 88.06 70 ALA A CA 1
ATOM 567 C C . ALA A 1 70 ? -5.767 -6.211 10.818 1.00 88.06 70 ALA A C 1
ATOM 569 O O . ALA A 1 70 ? -6.956 -6.174 11.105 1.00 88.06 70 ALA A O 1
ATOM 570 N N . GLY A 1 71 ? -4.910 -7.027 11.440 1.00 78.88 71 GLY A N 1
ATOM 571 C CA . GLY A 1 71 ? -5.309 -7.985 12.455 1.00 78.88 71 GLY A CA 1
ATOM 572 C C . GLY A 1 71 ? -6.035 -9.186 11.855 1.00 78.88 71 GLY A C 1
ATOM 573 O O . GLY A 1 71 ? -6.014 -9.436 10.647 1.00 78.88 71 GLY A O 1
ATOM 574 N N . ARG A 1 72 ? -6.656 -9.977 12.729 1.00 74.19 72 ARG A N 1
ATOM 575 C CA . ARG A 1 72 ? -7.543 -11.074 12.331 1.00 74.19 72 ARG A CA 1
ATOM 576 C C . ARG A 1 72 ? -8.983 -10.607 12.479 1.00 74.19 72 ARG A C 1
ATOM 578 O O . ARG A 1 72 ? -9.310 -9.930 13.447 1.00 74.19 72 ARG A O 1
ATOM 585 N N . ARG A 1 73 ? -9.851 -11.017 11.553 1.00 75.62 73 ARG A N 1
ATOM 586 C CA . ARG A 1 73 ? -11.290 -10.812 11.724 1.00 75.62 73 ARG A CA 1
ATOM 587 C C . ARG A 1 73 ? -11.786 -11.736 12.838 1.00 75.62 73 ARG A C 1
ATOM 589 O O . ARG A 1 73 ? -11.682 -12.955 12.699 1.00 75.62 73 ARG A O 1
ATOM 596 N N . LYS A 1 74 ? -12.328 -11.181 13.921 1.00 71.50 74 LYS A N 1
ATOM 597 C CA . LYS A 1 74 ? -13.041 -11.942 14.958 1.00 71.50 74 LYS A CA 1
ATOM 598 C C . LYS A 1 74 ? -14.534 -11.705 14.750 1.00 71.50 74 LYS A C 1
ATOM 600 O O . LYS A 1 74 ? -14.962 -10.560 14.669 1.00 71.50 74 LYS A O 1
ATOM 605 N N . LEU A 1 75 ? -15.316 -12.778 14.593 1.00 77.19 75 LEU A N 1
ATOM 606 C CA . LEU A 1 75 ? -16.757 -12.693 14.285 1.00 77.19 75 LEU A CA 1
ATOM 607 C C . LEU A 1 75 ? -17.069 -11.816 13.049 1.00 77.19 75 LEU A C 1
ATOM 609 O O . LEU A 1 75 ? -18.043 -11.072 13.025 1.00 77.19 75 LEU A O 1
ATOM 613 N N . GLY A 1 76 ? -16.204 -11.864 12.029 1.00 75.38 76 GLY A N 1
ATOM 614 C CA . GLY A 1 76 ? -16.380 -11.104 10.785 1.00 75.38 76 GLY A CA 1
ATOM 615 C C . GLY A 1 76 ? -15.978 -9.627 10.846 1.00 75.38 76 GLY A C 1
ATOM 616 O O . GLY A 1 76 ? -16.006 -8.975 9.807 1.00 75.38 76 GLY A O 1
ATOM 617 N N . LYS A 1 77 ? -15.545 -9.114 12.006 1.00 77.81 77 LYS A N 1
ATOM 618 C CA . LYS A 1 77 ? -15.135 -7.715 12.186 1.00 77.81 77 LYS A CA 1
ATOM 619 C C . LYS A 1 77 ? -13.634 -7.588 12.421 1.00 77.81 77 LYS A C 1
ATOM 621 O O . LYS A 1 77 ? -13.031 -8.432 13.087 1.00 77.81 77 LYS A O 1
ATOM 626 N N . PHE A 1 78 ? -13.034 -6.537 11.877 1.00 82.12 78 PHE A N 1
ATOM 627 C CA . PHE A 1 78 ? -11.703 -6.089 12.270 1.00 82.12 78 PHE A CA 1
ATOM 628 C C . PHE A 1 78 ? -11.744 -5.530 13.691 1.00 82.12 78 PHE A C 1
ATOM 630 O O . PHE A 1 78 ? -12.745 -4.936 14.091 1.00 82.12 78 PHE A O 1
ATOM 637 N N . GLN A 1 79 ? -10.681 -5.789 14.442 1.00 78.25 79 GLN A N 1
ATOM 638 C CA . GLN A 1 79 ? -10.488 -5.305 15.802 1.00 78.25 79 GLN A CA 1
ATOM 639 C C . GLN A 1 79 ? -9.053 -4.795 15.937 1.00 78.25 79 GLN A C 1
ATOM 641 O O . GLN A 1 79 ? -8.153 -5.232 15.209 1.00 78.25 79 GLN A O 1
ATOM 646 N N . ASP A 1 80 ? -8.846 -3.906 16.904 1.00 83.00 80 ASP A N 1
ATOM 647 C CA . ASP A 1 80 ? -7.546 -3.363 17.294 1.00 83.00 80 ASP A CA 1
ATOM 648 C C . ASP A 1 80 ? -6.842 -2.556 16.191 1.00 83.00 80 ASP A C 1
ATOM 650 O O . ASP A 1 80 ? -5.603 -2.459 16.178 1.00 83.00 80 ASP A O 1
ATOM 654 N N . ILE A 1 81 ? -7.581 -1.981 15.239 1.00 88.44 81 ILE A N 1
ATOM 655 C CA . ILE A 1 81 ? -6.993 -1.058 14.265 1.00 88.44 81 ILE A CA 1
ATOM 656 C C . ILE A 1 81 ? -6.867 0.314 14.922 1.00 88.44 81 ILE A C 1
ATOM 658 O O . ILE A 1 81 ? -7.828 1.054 15.096 1.00 88.44 81 ILE A O 1
ATOM 662 N N . THR A 1 82 ? -5.635 0.662 15.278 1.00 91.00 82 THR A N 1
ATOM 663 C CA . THR A 1 82 ? -5.310 1.944 15.901 1.00 91.00 82 THR A CA 1
ATOM 664 C C . THR A 1 82 ? -4.895 2.984 14.866 1.00 91.00 82 THR A C 1
ATOM 666 O O . THR A 1 82 ? -4.420 2.649 13.774 1.00 91.00 82 THR A O 1
ATOM 669 N N . LEU A 1 83 ? -4.983 4.264 15.244 1.00 92.50 83 LEU A N 1
ATOM 670 C CA . LEU A 1 83 ? -4.479 5.377 14.433 1.00 92.50 83 LEU A CA 1
ATOM 671 C C . LEU A 1 83 ? -3.003 5.183 14.051 1.00 92.50 83 LEU A C 1
ATOM 673 O O . LEU A 1 83 ? -2.648 5.316 12.886 1.00 92.50 83 LEU A O 1
ATOM 677 N N . LYS A 1 84 ? -2.170 4.737 14.997 1.00 94.81 84 LYS A N 1
ATOM 678 C CA . LYS A 1 84 ? -0.756 4.437 14.740 1.00 94.81 84 LYS A CA 1
ATOM 679 C C . LYS A 1 84 ? -0.571 3.387 13.638 1.00 94.81 84 LYS A C 1
ATOM 681 O O . LYS A 1 84 ? 0.223 3.575 12.723 1.00 94.81 84 LYS A O 1
ATOM 686 N N . LYS A 1 85 ? -1.324 2.278 13.683 1.00 94.88 85 LYS A N 1
ATOM 687 C CA . LYS A 1 85 ? -1.255 1.245 12.631 1.00 94.88 85 LYS A CA 1
ATOM 688 C C . LYS A 1 85 ? -1.660 1.812 11.271 1.00 94.88 85 LYS A C 1
ATOM 690 O O . LYS A 1 85 ? -1.063 1.447 10.261 1.00 94.88 85 LYS A O 1
ATOM 695 N N . LYS A 1 86 ? -2.668 2.684 11.250 1.00 96.06 86 LYS A N 1
ATOM 696 C CA . LYS A 1 86 ? -3.145 3.372 10.048 1.00 96.06 86 LYS A CA 1
ATOM 697 C C . LYS A 1 86 ? -2.072 4.281 9.452 1.00 96.06 86 LYS A C 1
ATOM 699 O O . LYS A 1 86 ? -1.802 4.161 8.259 1.00 96.06 86 LYS A O 1
ATOM 704 N N . GLU A 1 87 ? -1.426 5.113 10.260 1.00 97.06 87 GLU A N 1
ATOM 705 C CA . GLU A 1 87 ? -0.312 5.973 9.835 1.00 97.06 87 GLU A CA 1
ATOM 706 C C . GLU A 1 87 ? 0.849 5.148 9.266 1.00 97.06 87 GLU A C 1
ATOM 708 O O . GLU A 1 87 ? 1.282 5.382 8.139 1.00 97.06 87 GLU A O 1
ATOM 713 N N . GLU A 1 88 ? 1.258 4.079 9.954 1.00 97.19 88 GLU A N 1
ATOM 714 C CA . GLU A 1 88 ? 2.332 3.203 9.471 1.00 97.19 88 GLU A CA 1
ATOM 715 C C . GLU A 1 88 ? 2.008 2.547 8.111 1.00 97.19 88 GLU A C 1
ATOM 717 O O . GLU A 1 88 ? 2.905 2.324 7.292 1.00 97.19 88 GLU A O 1
ATOM 722 N N . VAL A 1 89 ? 0.738 2.209 7.842 1.00 97.44 89 VAL A N 1
ATOM 723 C CA . VAL A 1 89 ? 0.318 1.682 6.529 1.00 97.44 89 VAL A CA 1
ATOM 724 C C . VAL A 1 89 ? 0.331 2.775 5.461 1.00 97.44 89 VAL A C 1
ATOM 726 O O . VAL A 1 89 ? 0.760 2.504 4.338 1.00 97.44 89 VAL A O 1
ATOM 729 N N . ILE A 1 90 ? -0.100 3.993 5.793 1.00 98.00 90 ILE A N 1
ATOM 730 C CA . ILE A 1 90 ? -0.073 5.153 4.889 1.00 98.00 90 ILE A CA 1
ATOM 731 C C . ILE A 1 90 ? 1.366 5.456 4.452 1.00 98.00 90 ILE A C 1
ATOM 733 O O . ILE A 1 90 ? 1.618 5.612 3.252 1.00 98.00 90 ILE A O 1
ATOM 737 N N . ASP A 1 91 ? 2.302 5.476 5.397 1.00 97.81 91 ASP A N 1
ATOM 738 C CA . ASP A 1 91 ? 3.717 5.750 5.138 1.00 97.81 91 ASP A CA 1
ATOM 739 C C . ASP A 1 91 ? 4.374 4.624 4.343 1.00 97.81 91 ASP A C 1
ATOM 741 O O . ASP A 1 91 ? 5.099 4.868 3.374 1.00 97.81 91 ASP A O 1
ATOM 745 N N . SER A 1 92 ? 4.069 3.371 4.694 1.00 97.25 92 SER A N 1
ATOM 746 C CA . SER A 1 92 ? 4.527 2.200 3.945 1.00 97.25 92 SER A CA 1
ATOM 747 C C . SER A 1 92 ? 4.050 2.253 2.490 1.00 97.25 92 SER A C 1
ATOM 749 O O . SER A 1 92 ? 4.853 2.097 1.567 1.00 97.25 92 SER A O 1
ATOM 751 N N . ALA A 1 93 ? 2.765 2.538 2.259 1.00 97.44 93 ALA A N 1
ATOM 752 C CA . ALA A 1 93 ? 2.207 2.649 0.915 1.00 97.44 93 ALA A CA 1
ATOM 753 C C . ALA A 1 93 ? 2.893 3.755 0.097 1.00 97.44 93 ALA A C 1
ATOM 755 O O . ALA A 1 93 ? 3.256 3.509 -1.052 1.00 97.44 93 ALA A O 1
ATOM 756 N N . ALA A 1 94 ? 3.137 4.930 0.687 1.00 97.94 94 ALA A N 1
ATOM 757 C CA . ALA A 1 94 ? 3.850 6.021 0.022 1.00 97.94 94 ALA A CA 1
ATOM 758 C C . ALA A 1 94 ? 5.298 5.632 -0.326 1.00 97.94 94 ALA A C 1
ATOM 760 O O . ALA A 1 94 ? 5.719 5.750 -1.479 1.00 97.94 94 ALA A O 1
ATOM 761 N N . LYS A 1 95 ? 6.047 5.082 0.638 1.00 98.00 95 LYS A N 1
ATOM 762 C CA . LYS A 1 95 ? 7.429 4.624 0.437 1.00 98.00 95 LYS A CA 1
ATOM 763 C C . LYS A 1 95 ? 7.540 3.614 -0.706 1.00 98.00 95 LYS A C 1
ATOM 765 O O . LYS A 1 95 ? 8.374 3.773 -1.598 1.00 98.00 95 LYS A O 1
ATOM 770 N N . TYR A 1 96 ? 6.716 2.568 -0.690 1.00 98.00 96 TYR A N 1
ATOM 771 C CA . TYR A 1 96 ? 6.771 1.521 -1.711 1.00 98.00 96 TYR A CA 1
ATOM 772 C C . TYR A 1 96 ? 6.171 1.955 -3.046 1.00 98.00 96 TYR A C 1
ATOM 774 O O . TYR A 1 96 ? 6.583 1.435 -4.083 1.00 98.00 96 TYR A O 1
ATOM 782 N N . TRP A 1 97 ? 5.277 2.945 -3.058 1.00 98.06 97 TRP A N 1
ATOM 783 C CA . TRP A 1 97 ? 4.877 3.595 -4.299 1.00 98.06 97 TRP A CA 1
ATOM 784 C C . TRP A 1 97 ? 6.064 4.290 -4.971 1.00 98.06 97 TRP A C 1
ATOM 786 O O . TRP A 1 97 ? 6.287 4.052 -6.155 1.00 98.06 97 TRP A O 1
ATOM 796 N N . HIS A 1 98 ? 6.868 5.065 -4.232 1.00 97.38 98 HIS A N 1
ATOM 797 C CA . HIS A 1 98 ? 8.061 5.716 -4.790 1.00 97.38 98 HIS A CA 1
ATOM 798 C C . HIS A 1 98 ? 9.049 4.694 -5.365 1.00 97.38 98 HIS A C 1
ATOM 800 O O . HIS A 1 98 ? 9.430 4.800 -6.530 1.00 97.38 98 HIS A O 1
ATOM 806 N N . GLN A 1 99 ? 9.378 3.646 -4.600 1.00 96.94 99 GLN A N 1
ATOM 807 C CA . GLN A 1 99 ? 10.252 2.564 -5.080 1.00 96.94 99 GLN A CA 1
ATOM 808 C C . GLN A 1 99 ? 9.666 1.843 -6.301 1.00 96.94 99 GLN A C 1
ATOM 810 O O . GLN A 1 99 ? 10.374 1.504 -7.249 1.00 96.94 99 GLN A O 1
ATOM 815 N N . GLY A 1 100 ? 8.358 1.580 -6.293 1.00 96.38 100 GLY A N 1
ATOM 816 C CA . GLY A 1 100 ? 7.674 0.932 -7.405 1.00 96.38 100 GLY A CA 1
ATOM 817 C C . GLY A 1 100 ? 7.656 1.808 -8.656 1.00 96.38 100 GLY A C 1
ATOM 818 O O . GLY A 1 100 ? 7.850 1.293 -9.758 1.00 96.38 100 GLY A O 1
ATOM 819 N N . LYS A 1 101 ? 7.466 3.119 -8.495 1.00 96.88 101 LYS A N 1
ATOM 820 C CA . LYS A 1 101 ? 7.467 4.097 -9.582 1.00 96.88 101 LYS A CA 1
ATOM 821 C C . LYS A 1 101 ? 8.844 4.215 -10.227 1.00 96.88 101 LYS A C 1
ATOM 823 O O . LYS A 1 101 ? 8.925 4.192 -11.451 1.00 96.88 101 LYS A O 1
ATOM 828 N N . GLU A 1 102 ? 9.904 4.256 -9.428 1.00 96.62 102 GLU A N 1
ATOM 829 C CA . GLU A 1 102 ? 11.284 4.247 -9.917 1.00 96.62 102 GLU A CA 1
ATOM 830 C C . GLU A 1 102 ? 11.574 2.993 -10.753 1.00 96.62 102 GLU A C 1
ATOM 832 O O . GLU A 1 102 ? 11.966 3.105 -11.916 1.00 96.62 102 GLU A O 1
ATOM 837 N N . LYS A 1 103 ? 11.260 1.800 -10.223 1.00 94.38 103 LYS A N 1
ATOM 838 C CA . LYS A 1 103 ? 11.373 0.531 -10.968 1.00 94.38 103 LYS A CA 1
ATOM 839 C C . LYS A 1 103 ? 10.615 0.562 -12.295 1.00 94.38 103 LYS A C 1
ATOM 841 O O . LYS A 1 103 ? 11.104 0.056 -13.302 1.00 94.38 103 LYS A O 1
ATOM 846 N N . HIS A 1 104 ? 9.413 1.134 -12.299 1.00 95.00 104 HIS A N 1
ATOM 847 C CA . HIS A 1 104 ? 8.582 1.227 -13.493 1.00 95.00 104 HIS A CA 1
ATOM 848 C C . HIS A 1 104 ? 9.202 2.128 -14.566 1.00 95.00 104 HIS A C 1
ATOM 850 O O . HIS A 1 104 ? 9.247 1.734 -15.730 1.00 95.00 104 HIS A O 1
ATOM 856 N N . GLU A 1 105 ? 9.692 3.311 -14.195 1.00 94.31 105 GLU A N 1
ATOM 857 C CA . GLU A 1 105 ? 10.311 4.234 -15.152 1.00 94.31 105 GLU A CA 1
ATOM 858 C C . GLU A 1 105 ? 11.646 3.707 -15.684 1.00 94.31 105 GLU A C 1
ATOM 860 O O . GLU A 1 105 ? 11.899 3.814 -16.884 1.00 94.31 105 GLU A O 1
ATOM 865 N N . LEU A 1 106 ? 12.464 3.073 -14.837 1.00 93.88 106 LEU A N 1
ATOM 866 C CA . LEU A 1 106 ? 13.691 2.402 -15.277 1.00 93.88 106 LEU A CA 1
ATOM 867 C C . LEU A 1 106 ? 13.385 1.316 -16.317 1.00 93.88 106 LEU A C 1
ATOM 869 O O . LEU A 1 106 ? 13.969 1.322 -17.397 1.00 93.88 106 LEU A O 1
ATOM 873 N N . ALA A 1 107 ? 12.398 0.453 -16.051 1.00 92.25 107 ALA A N 1
ATOM 874 C CA . ALA A 1 107 ? 11.990 -0.587 -16.995 1.00 92.25 107 ALA A CA 1
ATOM 875 C C . ALA A 1 107 ? 11.485 -0.011 -18.332 1.00 92.25 107 ALA A C 1
ATOM 877 O O . ALA A 1 107 ? 11.812 -0.541 -19.393 1.00 92.25 107 ALA A O 1
ATOM 878 N N . LYS A 1 108 ? 10.725 1.096 -18.312 1.00 91.00 108 LYS A N 1
ATOM 879 C CA . LYS A 1 108 ? 10.277 1.773 -19.544 1.00 91.00 108 LYS A CA 1
ATOM 880 C C . LYS A 1 108 ? 11.436 2.337 -20.357 1.00 91.00 108 LYS A C 1
ATOM 882 O O . LYS A 1 108 ? 11.405 2.234 -21.582 1.00 91.00 108 LYS A O 1
ATOM 887 N N . LYS A 1 109 ? 12.430 2.942 -19.699 1.00 90.88 109 LYS A N 1
ATOM 888 C CA . LYS A 1 109 ? 13.623 3.473 -20.372 1.00 90.88 109 LYS A CA 1
ATOM 889 C C . LYS A 1 109 ? 14.403 2.355 -21.060 1.00 90.88 109 LYS A C 1
ATOM 891 O O . LYS A 1 109 ? 14.622 2.447 -22.263 1.00 90.88 109 LYS A O 1
ATOM 896 N N . SER A 1 110 ? 14.693 1.265 -20.348 1.00 87.81 110 SER A N 1
ATOM 897 C CA . SER A 1 110 ? 15.404 0.113 -20.918 1.00 87.81 110 SER A CA 1
ATOM 898 C C . SER A 1 110 ? 14.653 -0.530 -22.090 1.00 87.81 110 SER A C 1
ATOM 900 O O . SER A 1 110 ? 15.271 -0.889 -23.086 1.00 87.81 110 SER A O 1
ATOM 902 N N . LEU A 1 111 ? 13.319 -0.635 -22.017 1.00 83.25 111 LEU A N 1
ATOM 903 C CA . LEU A 1 111 ? 12.502 -1.125 -23.135 1.00 83.25 111 LEU A CA 1
ATOM 904 C C . LEU A 1 111 ? 12.596 -0.213 -24.363 1.00 83.25 111 LEU A C 1
ATOM 906 O O . LEU A 1 111 ? 12.701 -0.706 -25.481 1.00 83.25 111 LEU A O 1
ATOM 910 N N . LYS A 1 112 ? 12.572 1.109 -24.169 1.00 81.56 112 LYS A N 1
ATOM 911 C CA . LYS A 1 112 ? 12.692 2.071 -25.270 1.00 81.56 112 LYS A CA 1
ATOM 912 C C . LYS A 1 112 ? 14.063 1.980 -25.944 1.00 81.56 112 LYS A C 1
ATOM 914 O O . LYS A 1 112 ? 14.131 1.941 -27.165 1.00 81.56 112 LYS A O 1
ATOM 919 N N . GLU A 1 113 ? 15.132 1.899 -25.157 1.00 82.44 113 GLU A N 1
ATOM 920 C CA . GLU A 1 113 ? 16.504 1.751 -25.659 1.00 82.44 113 GLU A CA 1
ATOM 921 C C . GLU A 1 113 ? 16.721 0.429 -26.407 1.00 82.44 113 GLU A C 1
ATOM 923 O O . GLU A 1 113 ? 17.438 0.408 -27.401 1.00 82.44 113 GLU A O 1
ATOM 928 N N . ALA A 1 114 ? 16.079 -0.659 -25.969 1.00 76.31 114 ALA A N 1
ATOM 929 C CA . ALA A 1 114 ? 16.151 -1.958 -26.636 1.00 76.31 114 ALA A CA 1
ATOM 930 C C . ALA A 1 114 ? 15.400 -2.001 -27.977 1.00 76.31 114 ALA A C 1
ATOM 932 O O . ALA A 1 114 ? 15.778 -2.770 -28.847 1.00 76.31 114 ALA A O 1
ATOM 933 N N . VAL A 1 115 ? 14.342 -1.198 -28.142 1.00 73.31 115 VAL A N 1
ATOM 934 C CA . VAL A 1 115 ? 13.577 -1.091 -29.401 1.00 73.31 115 VAL A CA 1
ATOM 935 C C . VAL A 1 115 ? 14.242 -0.131 -30.397 1.00 73.31 115 VAL A C 1
ATOM 937 O O . VAL A 1 115 ? 13.987 -0.211 -31.593 1.00 73.31 115 VAL A O 1
ATOM 940 N N . SER A 1 116 ? 15.075 0.796 -29.918 1.00 65.00 116 SER A N 1
ATOM 941 C CA . SER A 1 116 ? 15.825 1.737 -30.761 1.00 65.00 116 SER A CA 1
ATOM 942 C C . SER A 1 116 ? 17.180 1.206 -31.253 1.00 65.00 116 SER A C 1
ATOM 944 O O . SER A 1 116 ? 17.878 1.942 -31.947 1.00 65.00 116 SER A O 1
ATOM 946 N N . LYS A 1 117 ? 17.557 -0.025 -30.892 1.00 53.69 117 LYS A N 1
ATOM 947 C CA . LYS A 1 117 ? 18.721 -0.749 -31.423 1.00 53.69 117 LYS A CA 1
ATOM 948 C C . LYS A 1 117 ? 18.259 -1.827 -32.392 1.00 53.69 117 LYS A C 1
ATOM 950 O O . LYS A 1 117 ? 19.006 -2.061 -33.363 1.00 53.69 117 LYS A O 1
#

Organism: Sediminitomix flava (NCBI:txid379075)